Protein AF-A0A6I9P9K6-F1 (afdb_monomer_lite)

Secondary structure (DSSP, 8-state):
-HHHHHHHHHHHHHHHHHHT--HHHHHHHHH-SEEEEEE-TTSEEEEEEES--B-TTT--B--------EEEEEEHHHHHHHHHHHHHHHHHHHHHHHHHHHHHHHHHH----S-HHHHHHHHHHHHHHHHHHHHH--

Foldseek 3Di:
DVVLLVVLVVVLVVLCVVQVDDPVLVVLLLQFLDWDWDDDPVQKIKIKGHDFGADPVPLHGDPDDGPDIDIDIGHLVNVLSSLSSSCSNCLVNVLVVVLVVVVVVVVVPDPDDDDRPPVSVVVSVVVNVVSVVVSVPD

Sequence (138 aa):
MRKIDSLLSEQKKRLLRRVNMSVQHQELLHIFPKMMADPLESGAVKVHLGGEGYNRKTLNRVKRSINKQQDLKLSIETCRIYSLYHSLHHYKYHTFLHCKKEWMNLRVTTFGSFQLRKRSVVIMMHHIIRLIVLLNLS

Organism: NCBI:txid8208

InterPro domains:
  IPR052466 DNA Methylation Protection Complex [PTHR14709] (1-105)

Structure (mmCIF, N/CA/C/O backbone):
data_AF-A0A6I9P9K6-F1
#
_entry.id   AF-A0A6I9P9K6-F1
#
loop_
_atom_site.group_PDB
_atom_site.id
_atom_site.type_symbol
_atom_site.label_atom_id
_atom_site.label_alt_id
_atom_site.label_comp_id
_atom_site.label_asym_id
_atom_site.label_entity_id
_atom_site.label_seq_id
_atom_site.pdbx_PDB_ins_code
_atom_site.Cartn_x
_atom_site.Cartn_y
_atom_site.Cartn_z
_atom_site.occupancy
_atom_site.B_iso_or_equiv
_atom_site.auth_seq_id
_atom_site.auth_comp_id
_atom_site.auth_asym_id
_atom_site.auth_atom_id
_atom_site.pdbx_PDB_model_num
ATOM 1 N N . MET A 1 1 ? 6.026 -16.373 -9.780 1.00 57.97 1 MET A N 1
ATOM 2 C CA . MET A 1 1 ? 5.377 -15.112 -9.345 1.00 57.97 1 MET A CA 1
ATOM 3 C C . MET A 1 1 ? 3.932 -15.297 -8.891 1.00 57.97 1 MET A C 1
ATOM 5 O O . MET A 1 1 ? 3.650 -14.886 -7.777 1.00 57.97 1 MET A O 1
ATOM 9 N N . ARG A 1 2 ? 3.064 -15.990 -9.653 1.00 71.25 2 ARG A N 1
ATOM 10 C CA . ARG A 1 2 ? 1.629 -16.174 -9.327 1.00 71.25 2 ARG A CA 1
ATOM 11 C C . ARG A 1 2 ? 1.312 -16.623 -7.883 1.00 71.25 2 ARG A C 1
ATOM 13 O O . ARG A 1 2 ? 0.354 -16.126 -7.311 1.00 71.25 2 ARG A O 1
ATOM 20 N N . LYS A 1 3 ? 2.141 -17.486 -7.273 1.00 79.62 3 LYS A N 1
ATOM 21 C CA . LYS A 1 3 ? 1.969 -17.946 -5.874 1.00 79.62 3 LYS A CA 1
ATOM 22 C C . LYS A 1 3 ? 2.101 -16.831 -4.823 1.00 79.62 3 LYS A C 1
ATOM 24 O O . LYS A 1 3 ? 1.437 -16.876 -3.795 1.00 79.62 3 LYS A O 1
ATOM 29 N N . ILE A 1 4 ? 2.965 -15.843 -5.063 1.00 80.31 4 ILE A N 1
ATOM 30 C CA . ILE A 1 4 ? 3.144 -14.710 -4.141 1.00 80.31 4 ILE A CA 1
ATOM 31 C C . ILE A 1 4 ? 1.951 -13.767 -4.278 1.00 80.31 4 ILE A C 1
ATOM 33 O O . ILE A 1 4 ? 1.368 -13.374 -3.276 1.00 80.31 4 ILE A O 1
ATOM 37 N N . ASP A 1 5 ? 1.542 -13.464 -5.513 1.00 80.62 5 ASP A N 1
ATOM 38 C CA . ASP A 1 5 ? 0.370 -12.623 -5.775 1.00 80.62 5 ASP A CA 1
ATOM 39 C C . ASP A 1 5 ? -0.902 -13.192 -5.115 1.00 80.62 5 ASP A C 1
ATOM 41 O O . ASP A 1 5 ? -1.645 -12.450 -4.471 1.00 80.62 5 ASP A O 1
ATOM 45 N N . SER A 1 6 ? -1.127 -14.510 -5.215 1.00 86.69 6 SER A N 1
ATOM 46 C CA . SER A 1 6 ? -2.270 -15.170 -4.573 1.00 86.69 6 SER A CA 1
ATOM 47 C C . SER A 1 6 ? -2.190 -15.108 -3.048 1.00 86.69 6 SER A C 1
ATOM 49 O O . SER A 1 6 ? -3.175 -14.756 -2.405 1.00 86.69 6 SER A O 1
ATOM 51 N N . LEU A 1 7 ? -1.017 -15.376 -2.460 1.00 88.31 7 LEU A N 1
ATOM 52 C CA . LEU A 1 7 ? -0.825 -15.302 -1.010 1.00 88.31 7 LEU A CA 1
ATOM 53 C C . LEU A 1 7 ? -1.123 -13.895 -0.475 1.00 88.31 7 LEU A C 1
ATOM 55 O O . LEU A 1 7 ? -1.858 -13.748 0.499 1.00 88.31 7 LEU A O 1
ATOM 59 N N . LEU A 1 8 ? -0.588 -12.859 -1.123 1.00 86.19 8 LEU A N 1
ATOM 60 C CA . LEU A 1 8 ? -0.797 -11.470 -0.711 1.00 86.19 8 LEU A CA 1
ATOM 61 C C . LEU A 1 8 ? -2.265 -11.051 -0.855 1.00 86.19 8 LEU A C 1
ATOM 63 O O . LEU A 1 8 ? -2.791 -10.361 0.018 1.00 86.19 8 LEU A O 1
ATOM 67 N N . SER A 1 9 ? -2.941 -11.490 -1.923 1.00 88.06 9 SER A N 1
ATOM 68 C CA . SER A 1 9 ? -4.375 -11.244 -2.113 1.00 88.06 9 SER A CA 1
ATOM 69 C C . SER A 1 9 ? -5.206 -11.849 -0.979 1.00 88.06 9 SER A C 1
ATOM 71 O O . SER A 1 9 ? -6.042 -11.158 -0.394 1.00 88.06 9 SER A O 1
ATOM 73 N N . GLU A 1 10 ? -4.922 -13.095 -0.598 1.00 91.44 10 GLU A N 1
ATOM 74 C CA . GLU A 1 10 ? -5.621 -13.760 0.503 1.00 91.44 10 GLU A CA 1
ATOM 75 C C . GLU A 1 10 ? -5.369 -13.079 1.853 1.00 91.44 10 GLU A C 1
ATOM 77 O O . GLU A 1 10 ? -6.310 -12.855 2.617 1.00 91.44 10 GLU A O 1
ATOM 82 N N . GLN A 1 11 ? -4.133 -12.652 2.135 1.00 90.56 11 GLN A N 1
ATOM 83 C CA . GLN A 1 11 ? -3.853 -11.878 3.350 1.00 90.56 11 GLN A CA 1
ATOM 84 C C . GLN A 1 11 ? -4.617 -10.550 3.361 1.00 90.56 11 GLN A C 1
ATOM 86 O O . GLN A 1 11 ? -5.257 -10.227 4.360 1.00 90.56 11 GLN A O 1
ATOM 91 N N . LYS A 1 12 ? -4.650 -9.815 2.241 1.00 90.12 12 LYS A N 1
ATOM 92 C CA . LYS A 1 12 ? -5.444 -8.581 2.137 1.00 90.12 12 LYS A CA 1
ATOM 93 C C . LYS A 1 12 ? -6.926 -8.830 2.428 1.00 90.12 12 LYS A C 1
ATOM 95 O O . LYS A 1 12 ? -7.504 -8.093 3.221 1.00 90.12 12 LYS A O 1
ATOM 100 N N . LYS A 1 13 ? -7.534 -9.883 1.864 1.00 91.25 13 LYS A N 1
ATOM 101 C CA . LYS A 1 13 ? -8.937 -10.250 2.146 1.00 91.25 13 LYS A CA 1
ATOM 102 C C . LYS A 1 13 ? -9.170 -10.559 3.627 1.00 91.25 13 LYS A C 1
ATOM 104 O O . LYS A 1 13 ? -10.190 -10.167 4.188 1.00 91.25 13 LYS A O 1
ATOM 109 N N . ARG A 1 14 ? -8.234 -11.250 4.287 1.00 90.25 14 ARG A N 1
ATOM 110 C CA . ARG A 1 14 ? -8.309 -11.520 5.736 1.00 90.25 14 ARG A CA 1
ATOM 111 C C . ARG A 1 14 ? -8.261 -10.237 6.563 1.00 90.25 14 ARG A C 1
ATOM 113 O O . ARG A 1 14 ? -9.024 -10.130 7.515 1.00 90.25 14 ARG A O 1
ATOM 120 N N . LEU A 1 15 ? -7.418 -9.274 6.193 1.00 89.19 15 LEU A N 1
ATOM 121 C CA . LEU A 1 15 ? -7.321 -7.988 6.891 1.00 89.19 15 LEU A CA 1
ATOM 122 C C . LEU A 1 15 ? -8.591 -7.149 6.734 1.00 89.19 15 LEU A C 1
ATOM 124 O O . LEU A 1 15 ? -9.069 -6.601 7.722 1.00 89.19 15 LEU A O 1
ATOM 128 N N . LEU A 1 16 ? -9.181 -7.112 5.533 1.00 88.81 16 LEU A N 1
ATOM 129 C CA . LEU A 1 16 ? -10.441 -6.397 5.291 1.00 88.81 16 LEU A CA 1
ATOM 130 C C . LEU A 1 16 ? -11.569 -6.888 6.207 1.00 88.81 16 LEU A C 1
ATOM 132 O O . LEU A 1 16 ? -12.316 -6.074 6.741 1.00 88.81 16 LEU A O 1
ATOM 136 N N . ARG A 1 17 ? -11.637 -8.204 6.450 1.00 87.56 17 ARG A N 1
ATOM 137 C CA . ARG A 1 17 ? -12.618 -8.811 7.363 1.00 87.56 17 ARG A CA 1
ATOM 138 C C . ARG A 1 17 ? -12.401 -8.459 8.837 1.00 87.56 17 ARG A C 1
ATOM 140 O O . ARG A 1 17 ? -13.352 -8.536 9.599 1.00 87.56 17 ARG A O 1
ATOM 147 N N . ARG A 1 18 ? -11.181 -8.094 9.252 1.00 87.38 18 ARG A N 1
ATOM 148 C CA . ARG A 1 18 ? -10.870 -7.795 10.663 1.00 87.38 18 ARG A CA 1
ATOM 149 C C . ARG A 1 18 ? -11.309 -6.401 11.103 1.00 87.38 18 ARG A C 1
ATOM 151 O O . ARG A 1 18 ? -11.707 -6.246 12.244 1.00 87.38 18 ARG A O 1
ATOM 158 N N . VAL A 1 19 ? -11.215 -5.403 10.222 1.00 85.69 19 VAL A N 1
ATOM 159 C CA . VAL A 1 19 ? -11.449 -3.983 10.579 1.00 85.69 19 VAL A CA 1
ATOM 160 C C . VAL A 1 19 ? -12.584 -3.329 9.800 1.00 85.69 19 VAL A C 1
ATOM 162 O O . VAL A 1 19 ? -12.727 -2.113 9.851 1.00 85.69 19 VAL A O 1
ATOM 165 N N . ASN A 1 20 ? -13.349 -4.116 9.036 1.00 86.25 20 ASN A N 1
ATOM 166 C CA . ASN A 1 20 ? -14.425 -3.642 8.162 1.00 86.25 20 ASN A CA 1
ATOM 167 C C . ASN A 1 20 ? -14.038 -2.364 7.383 1.00 86.25 20 ASN A C 1
ATOM 169 O O . ASN A 1 20 ? -14.727 -1.346 7.419 1.00 86.25 20 ASN A O 1
ATOM 173 N N . MET A 1 21 ? -12.863 -2.392 6.741 1.00 90.56 21 MET A N 1
ATOM 174 C CA . MET A 1 21 ? -12.267 -1.216 6.094 1.00 90.56 21 MET A CA 1
ATOM 175 C C . MET A 1 21 ? -13.166 -0.708 4.962 1.00 90.56 21 MET A C 1
ATOM 177 O O . MET A 1 21 ? -13.377 -1.416 3.972 1.00 90.56 21 MET A O 1
ATOM 181 N N . SER A 1 22 ? -13.642 0.534 5.089 1.00 91.12 22 SER A N 1
ATOM 182 C CA . SER A 1 22 ? -14.522 1.163 4.101 1.00 91.12 22 SER A CA 1
ATOM 183 C C . SER A 1 22 ? -13.878 1.215 2.712 1.00 91.12 22 SER A C 1
ATOM 185 O O . SER A 1 22 ? -12.653 1.269 2.571 1.00 91.12 22 SER A O 1
ATOM 187 N N . VAL A 1 23 ? -14.710 1.220 1.668 1.00 91.56 23 VAL A N 1
ATOM 188 C CA . VAL A 1 23 ? -14.242 1.314 0.275 1.00 91.56 23 VAL A CA 1
ATOM 189 C C . VAL A 1 23 ? -13.424 2.590 0.061 1.00 91.56 23 VAL A C 1
ATOM 191 O O . VAL A 1 23 ? -12.340 2.523 -0.509 1.00 91.56 23 VAL A O 1
ATOM 194 N N . GLN A 1 24 ? -13.865 3.714 0.632 1.00 92.19 24 GLN A N 1
ATOM 195 C CA . GLN A 1 24 ? -13.153 4.993 0.563 1.00 92.19 24 GLN A CA 1
ATOM 196 C C . GLN A 1 24 ? -11.737 4.901 1.150 1.00 92.19 24 GLN A C 1
ATOM 198 O O . GLN A 1 24 ? -10.773 5.348 0.532 1.00 92.19 24 GLN A O 1
ATOM 203 N N . HIS A 1 25 ? -11.573 4.267 2.317 1.00 92.94 25 HIS A N 1
ATOM 204 C CA . HIS A 1 25 ? -10.245 4.069 2.901 1.00 92.94 25 HIS A CA 1
ATOM 205 C C . HIS A 1 25 ? -9.370 3.160 2.034 1.00 92.94 25 HIS A C 1
ATOM 207 O O . HIS A 1 25 ? -8.177 3.419 1.889 1.00 92.94 25 HIS A O 1
ATOM 213 N N . GLN A 1 26 ? -9.945 2.120 1.421 1.00 93.81 26 GLN A N 1
ATOM 214 C CA . GLN A 1 26 ? -9.202 1.263 0.497 1.00 93.81 26 GLN A CA 1
ATOM 215 C C . GLN A 1 26 ? -8.700 2.046 -0.718 1.00 93.81 26 GLN A C 1
ATOM 217 O O . GLN A 1 26 ? -7.540 1.894 -1.089 1.00 93.81 26 GLN A O 1
ATOM 222 N N . GLU A 1 27 ? -9.538 2.896 -1.310 1.00 92.94 27 GLU A N 1
ATOM 223 C CA . GLU A 1 27 ? -9.162 3.731 -2.452 1.00 92.94 27 GLU A CA 1
ATOM 224 C C . GLU A 1 27 ? -8.037 4.701 -2.093 1.00 92.94 27 GLU A C 1
ATOM 226 O O . GLU A 1 27 ? -7.030 4.757 -2.801 1.00 92.94 27 GLU A O 1
ATOM 231 N N . LEU A 1 28 ? -8.142 5.391 -0.953 1.00 92.75 28 LEU A N 1
ATOM 232 C CA . LEU A 1 28 ? -7.085 6.273 -0.454 1.00 92.75 28 LEU A CA 1
ATOM 233 C C . LEU A 1 28 ? -5.759 5.522 -0.279 1.00 92.75 28 LEU A C 1
ATOM 235 O O . LEU A 1 28 ? -4.725 5.953 -0.794 1.00 92.75 28 LEU A O 1
ATOM 239 N N . LEU A 1 29 ? -5.800 4.356 0.371 1.00 92.88 29 LEU A N 1
ATOM 240 C CA . LEU A 1 29 ? -4.630 3.501 0.574 1.00 92.88 29 LEU A CA 1
ATOM 241 C C . LEU A 1 29 ? -4.079 2.902 -0.724 1.00 92.88 29 LEU A C 1
ATOM 243 O O . LEU A 1 29 ? -2.977 2.368 -0.687 1.00 92.88 29 LEU A O 1
ATOM 247 N N . HIS A 1 30 ? -4.823 2.913 -1.836 1.00 93.19 30 HIS A N 1
ATOM 248 C CA . HIS A 1 30 ? -4.342 2.458 -3.150 1.00 93.19 30 HIS A CA 1
ATOM 249 C C . HIS A 1 30 ? -3.778 3.599 -3.995 1.00 93.19 30 HIS A C 1
ATOM 251 O O . HIS A 1 30 ? -2.902 3.368 -4.831 1.00 93.19 30 HIS A O 1
ATOM 257 N N . ILE A 1 31 ? -4.289 4.816 -3.809 1.00 91.31 31 ILE A N 1
ATOM 258 C CA . ILE A 1 31 ? -3.860 6.013 -4.537 1.00 91.31 31 ILE A CA 1
ATOM 259 C C . ILE A 1 31 ? -2.497 6.487 -4.032 1.00 91.31 31 ILE A C 1
ATOM 261 O O . ILE A 1 31 ? -1.616 6.795 -4.838 1.00 91.31 31 ILE A O 1
ATOM 265 N N . PHE A 1 32 ? -2.327 6.538 -2.712 1.00 92.00 32 PHE A N 1
ATOM 266 C CA . PHE A 1 32 ? -1.163 7.132 -2.068 1.00 92.00 32 PHE A CA 1
ATOM 267 C C . PHE A 1 32 ? -0.156 6.059 -1.664 1.00 92.00 32 PHE A C 1
ATOM 269 O O . PHE A 1 32 ? -0.465 5.284 -0.769 1.00 92.00 32 PHE A O 1
ATOM 276 N N . PRO A 1 33 ? 1.048 6.003 -2.268 1.00 91.81 33 PRO A N 1
ATOM 277 C CA . PRO A 1 33 ? 2.062 4.997 -1.952 1.00 91.81 33 PRO A CA 1
ATOM 278 C C . PRO A 1 33 ? 2.939 5.344 -0.744 1.00 91.81 33 PRO A C 1
ATOM 280 O O . PRO A 1 33 ? 3.924 4.652 -0.497 1.00 91.81 33 PRO A O 1
ATOM 283 N N . LYS A 1 34 ? 2.680 6.449 -0.043 1.00 90.81 34 LYS A N 1
ATOM 284 C CA . LYS A 1 34 ? 3.345 6.773 1.219 1.00 90.81 34 LYS A CA 1
ATOM 285 C C . LYS A 1 34 ? 2.301 6.886 2.313 1.00 90.81 34 LYS A C 1
ATOM 287 O O . LYS A 1 34 ? 1.295 7.565 2.136 1.00 90.81 34 LYS A O 1
ATOM 292 N N . MET A 1 35 ? 2.604 6.277 3.447 1.00 89.88 35 MET A N 1
ATOM 293 C CA . MET A 1 35 ? 1.816 6.348 4.665 1.00 89.88 35 MET A CA 1
ATOM 294 C C . MET A 1 35 ? 2.761 6.680 5.815 1.00 89.88 35 MET A C 1
ATOM 296 O O . MET A 1 35 ? 3.819 6.064 5.949 1.00 89.88 35 MET A O 1
ATOM 300 N N . MET A 1 36 ? 2.387 7.666 6.618 1.00 88.50 36 MET A N 1
ATOM 301 C CA . MET A 1 36 ? 3.040 8.019 7.874 1.00 88.50 36 MET A CA 1
ATOM 302 C C . MET A 1 36 ? 1.997 8.007 8.981 1.00 88.50 36 MET A C 1
ATOM 304 O O . MET A 1 36 ? 0.811 8.179 8.714 1.00 88.50 36 MET A O 1
ATOM 308 N N . ALA A 1 37 ? 2.429 7.755 10.205 1.00 88.06 37 ALA A N 1
ATOM 309 C CA . ALA A 1 37 ? 1.556 7.605 11.352 1.00 88.06 37 ALA A CA 1
ATOM 310 C C . ALA A 1 37 ? 2.180 8.360 12.520 1.00 88.06 37 ALA A C 1
ATOM 312 O O . ALA A 1 37 ? 3.260 7.989 12.973 1.00 88.06 37 ALA A O 1
ATOM 313 N N . ASP A 1 38 ? 1.497 9.402 12.977 1.00 86.25 38 ASP A N 1
ATOM 314 C CA . ASP A 1 38 ? 1.918 10.219 14.105 1.00 86.25 38 ASP A CA 1
ATOM 315 C C . ASP A 1 38 ? 1.021 9.900 15.308 1.00 86.25 38 ASP A C 1
ATOM 317 O O . ASP A 1 38 ? -0.214 9.954 15.189 1.00 86.25 38 ASP A O 1
ATOM 321 N N . PRO A 1 39 ? 1.601 9.501 16.452 1.00 83.69 39 PRO A N 1
ATOM 322 C CA . PRO A 1 39 ? 0.825 9.208 17.645 1.00 83.69 39 PRO A CA 1
ATOM 323 C C . PRO A 1 39 ? 0.124 10.477 18.143 1.00 83.69 39 PRO A C 1
ATOM 325 O O . PRO A 1 39 ? 0.660 11.579 18.061 1.00 83.69 39 PRO A O 1
ATOM 328 N N . LEU A 1 40 ? -1.094 10.315 18.654 1.00 84.88 40 LEU A N 1
ATOM 329 C CA . LEU A 1 40 ? -1.810 11.348 19.394 1.00 84.88 40 LEU A CA 1
ATOM 330 C C . LEU A 1 40 ? -1.902 10.912 20.858 1.00 84.88 40 LEU A C 1
ATOM 332 O O . LEU A 1 40 ? -2.172 9.744 21.139 1.00 84.88 40 LEU A O 1
ATOM 336 N N . GLU A 1 41 ? -1.816 11.874 21.776 1.00 74.19 41 GLU A N 1
ATOM 337 C CA . GLU A 1 41 ? -1.894 11.660 23.233 1.00 74.19 41 GLU A CA 1
ATOM 338 C C . GLU A 1 41 ? -3.162 10.898 23.692 1.00 74.19 41 GLU A C 1
ATOM 340 O O . GLU A 1 41 ? -3.192 10.287 24.752 1.00 74.19 41 GLU A O 1
ATOM 345 N N . SER A 1 42 ? -4.220 10.875 22.873 1.00 74.62 42 SER A N 1
ATOM 346 C CA . SER A 1 42 ? -5.527 10.266 23.175 1.00 74.62 42 SER A CA 1
ATOM 347 C C . SER A 1 42 ? -5.644 8.766 22.819 1.00 74.62 42 SER A C 1
ATOM 349 O O . SER A 1 42 ? -6.760 8.266 22.666 1.00 74.62 42 SER A O 1
ATOM 351 N N . GLY A 1 43 ? -4.540 8.044 22.593 1.00 78.19 43 GLY A N 1
ATOM 352 C CA . GLY A 1 43 ? -4.578 6.636 22.145 1.00 78.19 43 GLY A CA 1
ATOM 353 C C . GLY A 1 43 ? -5.057 6.451 20.694 1.00 78.19 43 GLY A C 1
ATOM 354 O O . GLY A 1 43 ? -5.365 5.341 20.249 1.00 78.19 43 GLY A O 1
ATOM 355 N N . ALA A 1 44 ? -5.118 7.552 19.946 1.00 86.44 44 ALA A N 1
ATOM 356 C CA . ALA A 1 44 ? -5.402 7.584 18.519 1.00 86.44 44 ALA A CA 1
ATOM 357 C C . ALA A 1 44 ? -4.109 7.845 17.736 1.00 86.44 44 ALA A C 1
ATOM 359 O O . ALA A 1 44 ? -3.118 8.326 18.274 1.00 86.44 44 ALA A O 1
ATOM 360 N N . VAL A 1 45 ? -4.127 7.553 16.443 1.00 89.88 45 VAL A N 1
ATOM 361 C CA . VAL A 1 45 ? -3.014 7.787 15.526 1.00 89.88 45 VAL A CA 1
ATOM 362 C C . VAL A 1 45 ? -3.520 8.621 14.362 1.00 89.88 45 VAL A C 1
ATOM 364 O O . VAL A 1 45 ? -4.550 8.300 13.756 1.00 89.88 45 VAL A O 1
ATOM 367 N N . LYS A 1 46 ? -2.800 9.699 14.054 1.00 91.81 46 LYS A N 1
ATOM 368 C CA . LYS A 1 46 ? -3.030 10.492 12.854 1.00 91.81 46 LYS A CA 1
ATOM 369 C C . LYS A 1 46 ? -2.216 9.888 11.719 1.00 91.81 46 LYS A C 1
ATOM 371 O O . LYS A 1 46 ? -0.991 9.915 11.733 1.00 91.81 46 LYS A O 1
ATOM 376 N N . VAL A 1 47 ? -2.901 9.313 10.745 1.00 91.88 47 VAL A N 1
ATOM 377 C CA . VAL A 1 47 ? -2.287 8.710 9.568 1.00 91.88 47 VAL A CA 1
ATOM 378 C C . VAL A 1 47 ? -2.295 9.708 8.424 1.00 91.88 47 VAL A C 1
ATOM 380 O O . VAL A 1 47 ? -3.357 10.144 7.997 1.00 91.88 47 VAL A O 1
ATOM 383 N N . HIS A 1 48 ? -1.117 10.013 7.896 1.00 92.19 48 HIS A N 1
ATOM 384 C CA . HIS A 1 48 ? -0.904 10.889 6.753 1.00 92.19 48 HIS A CA 1
ATOM 385 C C . HIS A 1 48 ? -0.619 10.043 5.502 1.00 92.19 48 HIS A C 1
ATOM 387 O O . HIS A 1 48 ? 0.366 9.302 5.446 1.00 92.19 48 HIS A O 1
ATOM 393 N N . LEU A 1 49 ? -1.475 10.146 4.487 1.00 92.06 49 LEU A N 1
ATOM 394 C CA . LEU A 1 49 ? -1.355 9.460 3.200 1.00 92.06 49 LEU A CA 1
ATOM 395 C C . LEU A 1 49 ? -0.902 10.436 2.115 1.00 92.06 49 LEU A C 1
ATOM 397 O O . LEU A 1 49 ? -1.521 11.477 1.893 1.00 92.06 49 LEU A O 1
ATOM 401 N N . GLY A 1 50 ? 0.171 10.088 1.408 1.00 90.81 50 GLY A N 1
ATOM 402 C CA . GLY A 1 50 ? 0.757 10.950 0.390 1.00 90.81 50 GLY A CA 1
ATOM 403 C C . GLY A 1 50 ? 1.633 10.230 -0.632 1.00 90.81 50 GLY A C 1
ATOM 404 O O . GLY A 1 50 ? 1.599 9.012 -0.806 1.00 90.81 50 GLY A O 1
ATOM 405 N N . GLY A 1 51 ? 2.461 11.016 -1.318 1.00 88.25 51 GLY A N 1
ATOM 406 C CA . GLY A 1 51 ? 3.330 10.543 -2.392 1.00 88.25 51 GLY A CA 1
ATOM 407 C C . GLY A 1 51 ? 2.664 10.555 -3.768 1.00 88.25 51 GLY A C 1
ATOM 408 O O . GLY A 1 51 ? 1.446 10.512 -3.906 1.00 88.25 51 GLY A O 1
ATOM 409 N N . GLU A 1 52 ? 3.499 10.626 -4.803 1.00 89.19 52 GLU A N 1
ATOM 410 C CA . GLU A 1 52 ? 3.035 10.613 -6.189 1.00 89.19 52 GLU A CA 1
ATOM 411 C C . GLU A 1 52 ? 2.514 9.226 -6.557 1.00 89.19 52 GLU A C 1
ATOM 413 O O . GLU A 1 52 ? 3.225 8.226 -6.399 1.00 89.19 52 GLU A O 1
ATOM 418 N N . GLY A 1 53 ? 1.293 9.178 -7.092 1.00 88.19 53 GLY A N 1
ATOM 419 C CA . GLY A 1 53 ? 0.728 7.958 -7.649 1.00 88.19 53 GLY A CA 1
ATOM 420 C C . GLY A 1 53 ? 1.629 7.361 -8.734 1.00 88.19 53 GLY A C 1
ATOM 421 O O . GLY A 1 53 ? 2.446 8.038 -9.362 1.00 88.19 53 GLY A O 1
ATOM 422 N N . TYR A 1 54 ? 1.480 6.064 -8.974 1.00 91.25 54 TYR A N 1
ATOM 423 C CA . TYR A 1 54 ? 2.302 5.336 -9.935 1.00 91.25 54 TYR A CA 1
ATOM 424 C C . TYR A 1 54 ? 1.450 4.417 -10.809 1.00 91.25 54 TYR A C 1
ATOM 426 O O . TYR A 1 54 ? 0.351 3.990 -10.449 1.00 91.25 54 TYR A O 1
ATOM 434 N N . ASN A 1 55 ? 1.964 4.090 -11.990 1.00 90.62 55 ASN A N 1
ATOM 435 C CA . ASN A 1 55 ? 1.321 3.140 -12.881 1.00 90.62 55 ASN A CA 1
ATOM 436 C C . ASN A 1 55 ? 1.533 1.717 -12.343 1.00 90.62 55 ASN A C 1
ATOM 438 O O . ASN A 1 55 ? 2.661 1.243 -12.260 1.00 90.62 55 ASN A O 1
ATOM 442 N N . ARG A 1 56 ? 0.456 0.996 -12.013 1.00 88.94 56 ARG A N 1
ATOM 443 C CA . ARG A 1 56 ? 0.551 -0.360 -11.436 1.00 88.94 56 ARG A CA 1
ATOM 444 C C . ARG A 1 56 ? 1.184 -1.405 -12.367 1.00 88.94 56 ARG A C 1
ATOM 446 O O . ARG A 1 56 ? 1.650 -2.426 -11.872 1.00 88.94 56 ARG A O 1
ATOM 453 N N . LYS A 1 57 ? 1.198 -1.170 -13.686 1.00 88.06 57 LYS A N 1
ATOM 454 C CA . LYS A 1 57 ? 1.819 -2.059 -14.682 1.00 88.06 57 LYS A CA 1
ATOM 455 C C . LYS A 1 57 ? 3.305 -1.749 -14.861 1.00 88.06 57 LYS A C 1
ATOM 457 O O . LYS A 1 57 ? 4.119 -2.660 -14.801 1.00 88.06 57 LYS A O 1
ATOM 462 N N . THR A 1 58 ? 3.652 -0.479 -15.072 1.00 89.38 58 THR A N 1
ATOM 463 C CA . THR A 1 58 ? 5.034 -0.066 -15.394 1.00 89.38 58 THR A CA 1
ATOM 464 C C . THR A 1 58 ? 5.853 0.360 -14.177 1.00 89.38 58 THR A C 1
ATOM 466 O O . THR A 1 58 ? 7.064 0.505 -14.282 1.00 89.38 58 THR A O 1
ATOM 469 N N . LEU A 1 59 ? 5.206 0.568 -13.026 1.00 89.00 59 LEU A N 1
ATOM 470 C CA . LEU A 1 59 ? 5.780 1.061 -11.764 1.00 89.00 59 LEU A CA 1
ATOM 471 C C . LEU A 1 59 ? 6.406 2.464 -11.853 1.00 89.00 59 LEU A C 1
ATOM 473 O O . LEU A 1 59 ? 7.027 2.936 -10.902 1.00 89.00 59 LEU A O 1
ATOM 477 N N . ASN A 1 60 ? 6.191 3.166 -12.966 1.00 87.81 60 ASN A N 1
ATOM 478 C CA . ASN A 1 60 ? 6.635 4.539 -13.149 1.00 87.81 60 ASN A CA 1
ATOM 479 C C . ASN A 1 60 ? 5.727 5.514 -12.401 1.00 87.81 60 ASN A C 1
ATOM 481 O O . ASN A 1 60 ? 4.505 5.342 -12.361 1.00 87.81 60 ASN A O 1
ATOM 485 N N . ARG A 1 61 ? 6.336 6.563 -11.844 1.00 88.00 61 ARG A N 1
ATOM 486 C CA . ARG A 1 61 ? 5.616 7.682 -11.231 1.00 88.00 61 ARG A CA 1
ATOM 487 C C . ARG A 1 61 ? 4.748 8.369 -12.274 1.00 88.00 61 ARG A C 1
ATOM 489 O O . ARG A 1 61 ? 5.185 8.585 -13.403 1.00 88.00 61 ARG A O 1
ATOM 496 N N . VAL A 1 62 ? 3.536 8.724 -11.881 1.00 85.44 62 VAL A N 1
ATOM 497 C CA . VAL A 1 62 ? 2.625 9.516 -12.696 1.00 85.44 62 VAL A CA 1
ATOM 498 C C . VAL A 1 62 ? 2.566 10.899 -12.065 1.00 85.44 62 VAL A C 1
ATOM 500 O O . VAL A 1 62 ? 2.061 11.053 -10.956 1.00 85.44 62 VAL A O 1
ATOM 503 N N . LYS A 1 63 ? 3.081 11.907 -12.775 1.00 67.94 63 LYS A N 1
ATOM 504 C CA . LYS A 1 63 ? 2.920 13.315 -12.399 1.00 67.94 63 LYS A CA 1
ATOM 505 C C . LYS A 1 63 ? 1.467 13.721 -12.657 1.00 67.94 63 LYS A C 1
ATOM 507 O O . LYS A 1 63 ? 1.151 14.253 -13.713 1.00 67.94 63 LYS A O 1
ATOM 512 N N . ARG A 1 64 ? 0.560 13.387 -11.741 1.00 64.00 64 ARG A N 1
ATOM 513 C CA . ARG A 1 64 ? -0.765 14.022 -11.685 1.00 64.00 64 ARG A CA 1
ATOM 514 C C . ARG A 1 64 ? -0.692 15.199 -10.723 1.00 64.00 64 ARG A C 1
ATOM 516 O O . ARG A 1 64 ? 0.077 15.149 -9.764 1.00 64.00 64 ARG A O 1
ATOM 523 N N . SER A 1 65 ? -1.475 16.238 -11.006 1.00 53.28 65 SER A N 1
ATOM 524 C CA . SER A 1 65 ? -1.677 17.384 -10.121 1.00 53.28 65 SER A CA 1
ATOM 525 C C . SER A 1 65 ? -1.931 16.906 -8.693 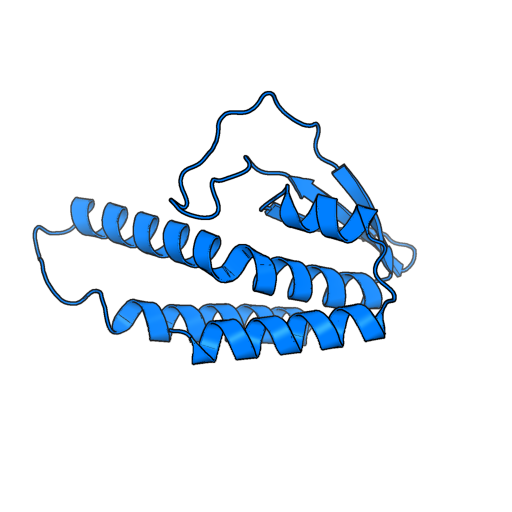1.00 53.28 65 SER A C 1
ATOM 527 O O . SER A 1 65 ? -2.654 15.935 -8.476 1.00 53.28 65 SER A O 1
ATOM 529 N N . ILE A 1 66 ? -1.272 17.570 -7.749 1.00 55.03 66 ILE A N 1
ATOM 530 C CA . ILE A 1 66 ? -1.147 17.202 -6.340 1.00 55.03 66 ILE A CA 1
ATOM 531 C C . ILE A 1 66 ? -2.544 16.988 -5.740 1.00 55.03 66 ILE A C 1
ATOM 533 O O . ILE A 1 66 ? -3.212 17.948 -5.363 1.00 55.03 66 ILE A O 1
ATOM 537 N N . ASN A 1 67 ? -2.992 15.734 -5.621 1.00 59.38 67 ASN A N 1
ATOM 538 C CA . ASN A 1 67 ? -4.047 15.434 -4.663 1.00 59.38 67 ASN A CA 1
ATOM 539 C C . ASN A 1 67 ? -3.445 15.736 -3.293 1.00 59.38 67 ASN A C 1
ATOM 541 O O . ASN A 1 67 ? -2.446 15.124 -2.904 1.00 59.38 67 ASN A O 1
ATOM 545 N N . LYS A 1 68 ? -4.008 16.742 -2.620 1.00 71.06 68 LYS A N 1
ATOM 546 C CA . LYS A 1 68 ? -3.614 17.168 -1.277 1.00 71.06 68 LYS A CA 1
ATOM 547 C C . LYS A 1 68 ? -3.485 15.924 -0.393 1.00 71.06 68 LYS A C 1
ATOM 549 O O . LYS A 1 68 ? -4.334 15.031 -0.482 1.00 71.06 68 LYS A O 1
ATOM 554 N N . GLN A 1 69 ? -2.416 15.868 0.402 1.00 80.88 69 GLN A N 1
ATOM 555 C CA . GLN A 1 69 ? -2.205 14.823 1.405 1.00 80.88 69 GLN A CA 1
ATOM 556 C C . GLN A 1 69 ? -3.510 14.558 2.169 1.00 80.88 69 GLN A C 1
ATOM 558 O O . GLN A 1 69 ? -4.250 15.501 2.457 1.00 80.88 69 GLN A O 1
ATOM 563 N N . GLN A 1 70 ? -3.807 13.286 2.425 1.00 90.31 70 GLN A N 1
ATOM 564 C CA . GLN A 1 70 ? -5.041 12.878 3.091 1.00 90.31 70 GLN A CA 1
ATOM 565 C C . GLN A 1 70 ? -4.737 12.378 4.491 1.00 90.31 70 GLN A C 1
ATOM 567 O O . GLN A 1 70 ? -3.868 11.527 4.670 1.00 90.31 70 GLN A O 1
ATOM 572 N N . ASP A 1 71 ? -5.491 12.880 5.459 1.00 92.06 71 ASP A N 1
ATOM 573 C CA . ASP A 1 71 ? -5.279 12.574 6.863 1.00 92.06 71 ASP A CA 1
ATOM 574 C C . ASP A 1 71 ? -6.447 11.735 7.384 1.00 92.06 71 ASP A C 1
ATOM 576 O O . ASP A 1 71 ? -7.613 12.058 7.162 1.00 92.06 71 ASP A O 1
ATOM 580 N N . LEU A 1 72 ? -6.132 10.658 8.095 1.00 91.12 72 LEU A N 1
ATOM 581 C CA . LEU A 1 72 ? -7.097 9.764 8.724 1.00 91.12 72 LEU A CA 1
ATOM 582 C C . LEU A 1 72 ? -6.806 9.696 10.220 1.00 91.12 72 LEU A C 1
ATOM 584 O O . LEU A 1 72 ? -5.651 9.606 10.630 1.00 91.12 72 LEU A O 1
ATOM 588 N N . LYS A 1 73 ? -7.847 9.692 11.051 1.00 92.88 73 LYS A N 1
ATOM 589 C CA . LYS A 1 73 ? -7.712 9.426 12.487 1.00 92.88 73 LYS A CA 1
ATOM 590 C C . LYS A 1 73 ? -8.144 7.990 12.753 1.00 92.88 73 LYS A C 1
ATOM 592 O O . LYS A 1 73 ? -9.294 7.644 12.506 1.00 92.88 73 LYS A O 1
ATOM 597 N N . LEU A 1 74 ? -7.225 7.158 13.233 1.00 90.94 74 LEU A N 1
ATOM 598 C CA . LEU A 1 74 ? -7.458 5.734 13.494 1.00 90.94 74 LEU A CA 1
ATOM 599 C C . LEU A 1 74 ? -7.090 5.388 14.939 1.00 90.94 74 LEU A C 1
ATOM 601 O O . LEU A 1 74 ? -6.303 6.091 15.565 1.00 90.94 74 LEU A O 1
ATOM 605 N N . SER A 1 75 ? -7.619 4.285 15.470 1.00 91.00 75 SER A N 1
ATOM 606 C CA . SER A 1 75 ? -7.049 3.684 16.683 1.00 91.00 75 SER A CA 1
ATOM 607 C C . SER A 1 75 ? -5.695 3.038 16.371 1.00 91.00 75 SER A C 1
ATOM 609 O O . SER A 1 75 ? -5.429 2.677 15.220 1.00 91.00 75 SER A O 1
ATOM 611 N N . ILE A 1 76 ? -4.850 2.847 17.388 1.00 87.88 76 ILE A N 1
ATOM 612 C CA . ILE A 1 76 ? -3.540 2.183 17.242 1.00 87.88 76 ILE A CA 1
ATOM 613 C C . ILE A 1 76 ? -3.692 0.793 16.603 1.00 87.88 76 ILE A C 1
ATOM 615 O O . ILE A 1 76 ? -2.990 0.460 15.646 1.00 87.88 76 ILE A O 1
ATOM 619 N N . GLU A 1 77 ? -4.659 0.002 17.071 1.00 88.19 77 GLU A N 1
ATOM 620 C CA . GLU A 1 77 ? -4.926 -1.338 16.539 1.00 88.19 77 GLU A CA 1
ATOM 621 C C . GLU A 1 77 ? -5.343 -1.302 15.061 1.00 88.19 77 GLU A C 1
ATOM 623 O O . GLU A 1 77 ? -4.799 -2.033 14.227 1.00 88.19 77 GLU A O 1
ATOM 628 N N . THR A 1 78 ? -6.252 -0.390 14.706 1.00 90.56 78 THR A N 1
ATOM 629 C CA . THR A 1 78 ? -6.701 -0.222 13.319 1.00 90.56 78 THR A CA 1
ATOM 630 C C . THR A 1 78 ? -5.551 0.248 12.429 1.00 90.56 78 THR A C 1
ATOM 632 O O . THR A 1 78 ? -5.381 -0.258 11.318 1.00 90.56 78 THR A O 1
ATOM 635 N N . CYS A 1 79 ? -4.708 1.158 12.927 1.00 91.12 79 CYS A N 1
ATOM 636 C CA . CYS A 1 79 ? -3.537 1.661 12.218 1.00 91.12 79 CYS A CA 1
ATOM 637 C C . CYS A 1 79 ? -2.574 0.528 11.836 1.00 91.12 79 CYS A C 1
ATOM 639 O O . CYS A 1 79 ? -2.130 0.475 10.690 1.00 91.12 79 CYS A O 1
ATOM 641 N N . ARG A 1 80 ? -2.313 -0.436 12.732 1.00 89.25 80 ARG A N 1
ATOM 642 C CA . ARG A 1 80 ? -1.468 -1.609 12.422 1.00 89.25 80 ARG A CA 1
ATOM 643 C C . ARG A 1 80 ? -1.999 -2.392 11.216 1.00 89.25 80 ARG A C 1
ATOM 645 O O . ARG A 1 80 ? -1.237 -2.768 10.323 1.00 89.25 80 ARG A O 1
ATOM 652 N N . ILE A 1 81 ? -3.315 -2.596 11.152 1.00 91.25 81 ILE A N 1
ATOM 653 C CA . ILE A 1 81 ? -3.964 -3.332 10.059 1.00 91.25 81 ILE A CA 1
ATOM 654 C C . ILE A 1 81 ? -3.942 -2.526 8.752 1.00 91.25 81 ILE A C 1
ATOM 656 O O . ILE A 1 81 ? -3.689 -3.100 7.689 1.00 91.25 81 ILE A O 1
ATOM 660 N N . TYR A 1 82 ? -4.1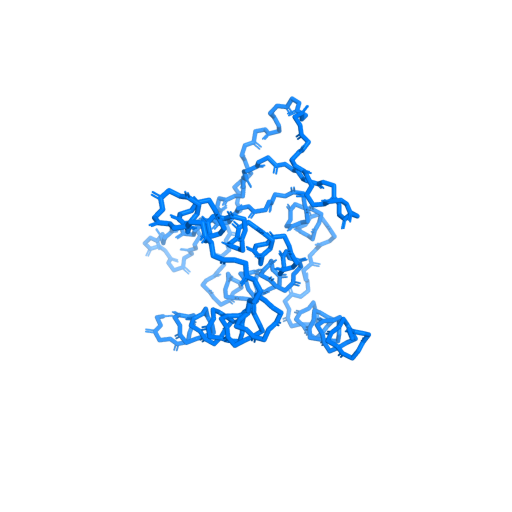27 -1.206 8.821 1.00 93.06 82 TYR A N 1
ATOM 661 C CA . TYR A 1 82 ? -4.040 -0.308 7.663 1.00 93.06 82 TYR A CA 1
ATOM 662 C C . TYR A 1 82 ? -2.618 -0.273 7.094 1.00 93.06 82 TYR A C 1
ATOM 664 O O . TYR A 1 82 ? -2.444 -0.457 5.888 1.00 93.06 82 TYR A O 1
ATOM 672 N N . SER A 1 83 ? -1.602 -0.147 7.952 1.00 90.25 83 SER A N 1
ATOM 673 C CA . SER A 1 83 ? -0.186 -0.165 7.564 1.00 90.25 83 SER A CA 1
ATOM 674 C C . SER A 1 83 ? 0.201 -1.468 6.868 1.00 90.25 83 SER A C 1
ATOM 676 O O . SER A 1 83 ? 0.896 -1.456 5.845 1.00 90.25 83 SER A O 1
ATOM 678 N N . LEU A 1 84 ? -0.290 -2.606 7.369 1.00 91.38 84 LEU A N 1
ATOM 679 C CA . LEU A 1 84 ? -0.050 -3.897 6.732 1.00 91.38 84 LEU A CA 1
ATOM 680 C C . LEU A 1 84 ? -0.775 -4.000 5.385 1.00 91.38 84 LEU A C 1
ATOM 682 O O . LEU A 1 84 ? -0.161 -4.375 4.388 1.00 91.38 84 LEU A O 1
ATOM 686 N N . TYR A 1 85 ? -2.056 -3.630 5.323 1.00 93.50 85 TYR A N 1
ATOM 687 C CA . TYR A 1 85 ? -2.823 -3.638 4.075 1.00 93.50 85 TYR A CA 1
ATOM 688 C C . TYR A 1 85 ? -2.167 -2.768 2.989 1.00 93.50 85 TYR A C 1
ATOM 690 O O . TYR A 1 85 ? -2.032 -3.209 1.842 1.00 93.50 85 TYR A O 1
ATOM 698 N N . HIS A 1 86 ? -1.716 -1.569 3.362 1.00 93.50 86 HIS A N 1
ATOM 699 C CA . HIS A 1 86 ? -0.987 -0.630 2.512 1.00 93.50 86 HIS A CA 1
ATOM 700 C C . HIS A 1 86 ? 0.313 -1.246 1.976 1.00 93.50 86 HIS A C 1
ATOM 702 O O . HIS A 1 86 ? 0.525 -1.312 0.761 1.00 93.50 86 HIS A O 1
ATOM 708 N N . SER A 1 87 ? 1.132 -1.813 2.865 1.00 89.88 87 SER A N 1
ATOM 709 C CA . SER A 1 87 ? 2.395 -2.468 2.505 1.00 89.88 87 SER A CA 1
ATOM 710 C C . SER A 1 87 ? 2.188 -3.636 1.537 1.00 89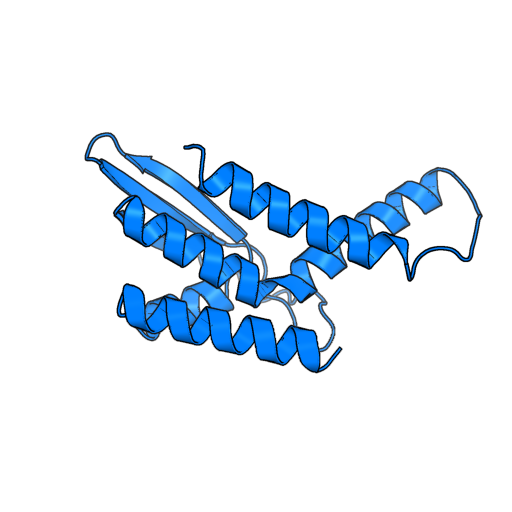.88 87 SER A C 1
ATOM 712 O O . SER A 1 87 ? 2.900 -3.760 0.538 1.00 89.88 87 SER A O 1
ATOM 714 N N . LEU A 1 88 ? 1.172 -4.472 1.783 1.00 90.94 88 LEU A N 1
ATOM 715 C CA . LEU A 1 88 ? 0.814 -5.584 0.897 1.00 90.94 88 LEU A CA 1
ATOM 716 C C . LEU A 1 88 ? 0.324 -5.094 -0.467 1.00 90.94 88 LEU A C 1
ATOM 718 O O . LEU A 1 88 ? 0.564 -5.752 -1.477 1.00 90.94 88 LEU A O 1
ATOM 722 N N . HIS A 1 89 ? -0.372 -3.959 -0.527 1.00 92.88 89 HIS A N 1
ATOM 723 C CA . HIS A 1 89 ? -0.847 -3.413 -1.791 1.00 92.88 89 HIS A CA 1
ATOM 724 C C . HIS A 1 89 ? 0.294 -2.861 -2.655 1.00 92.88 89 HIS A C 1
ATOM 726 O O . HIS A 1 89 ? 0.352 -3.147 -3.854 1.00 92.88 89 HIS A O 1
ATOM 732 N N . HIS A 1 90 ? 1.220 -2.122 -2.047 1.00 92.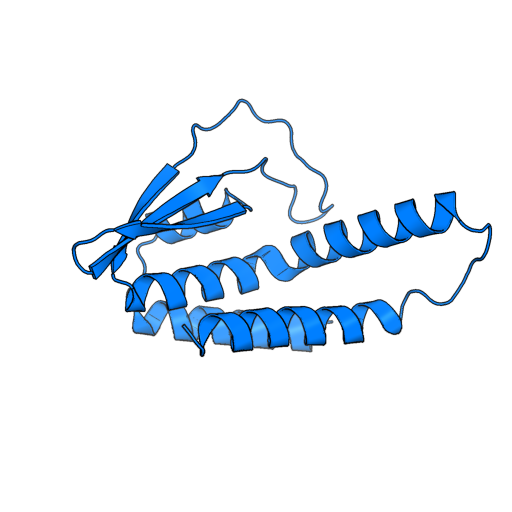38 90 HIS A N 1
ATOM 733 C CA . HIS A 1 90 ? 2.305 -1.442 -2.754 1.00 92.38 90 HIS A CA 1
ATOM 734 C C . HIS A 1 90 ? 3.607 -2.236 -2.834 1.00 92.38 90 HIS A C 1
ATOM 736 O O . HIS A 1 90 ? 4.603 -1.710 -3.333 1.00 92.38 90 HIS A O 1
ATOM 742 N N . TYR A 1 91 ? 3.620 -3.501 -2.404 1.00 89.12 91 TYR A N 1
ATOM 743 C CA . TYR A 1 91 ? 4.847 -4.291 -2.296 1.00 89.12 91 TYR A CA 1
ATOM 744 C C . TYR A 1 91 ? 5.695 -4.251 -3.580 1.00 89.12 91 TYR A C 1
ATOM 746 O O . TYR A 1 91 ? 6.874 -3.923 -3.516 1.00 89.12 91 TYR A O 1
ATOM 754 N N . LYS A 1 92 ? 5.091 -4.447 -4.767 1.00 89.81 92 LYS A N 1
ATOM 755 C CA . LYS A 1 92 ? 5.812 -4.396 -6.057 1.00 89.81 92 LYS A CA 1
ATOM 756 C C . LYS A 1 92 ? 6.471 -3.044 -6.297 1.00 89.81 92 LYS A C 1
ATOM 758 O O . LYS A 1 92 ? 7.590 -2.990 -6.796 1.00 89.81 92 LYS A O 1
ATOM 763 N N . TYR A 1 93 ? 5.772 -1.962 -5.965 1.00 91.06 93 TYR A N 1
ATOM 764 C CA . TYR A 1 93 ? 6.262 -0.607 -6.177 1.00 91.06 93 TYR A CA 1
ATOM 765 C C . TYR A 1 93 ? 7.410 -0.272 -5.229 1.00 91.06 93 TYR A C 1
ATOM 767 O O . TYR A 1 93 ? 8.453 0.197 -5.682 1.00 91.06 93 TYR A O 1
ATOM 775 N N . HIS A 1 94 ? 7.273 -0.583 -3.938 1.00 88.69 94 HIS A N 1
ATOM 776 C CA . HIS A 1 94 ? 8.352 -0.374 -2.973 1.00 88.69 94 HIS A CA 1
ATOM 777 C C . HIS A 1 94 ? 9.581 -1.220 -3.296 1.00 88.69 94 HIS A C 1
ATOM 779 O O . HIS A 1 94 ? 10.696 -0.700 -3.276 1.00 88.69 94 HIS A O 1
ATOM 785 N N . THR A 1 95 ? 9.390 -2.481 -3.690 1.00 86.81 95 THR A N 1
ATOM 786 C CA . THR A 1 95 ? 10.479 -3.326 -4.187 1.00 86.81 95 THR A CA 1
ATOM 787 C C . THR A 1 95 ? 11.148 -2.704 -5.402 1.00 86.81 95 THR A C 1
ATOM 789 O O . THR A 1 95 ? 12.371 -2.620 -5.443 1.00 86.81 95 THR A O 1
ATOM 792 N N . PHE A 1 96 ? 10.373 -2.241 -6.384 1.00 86.94 96 PHE A N 1
ATOM 793 C CA . PHE A 1 96 ? 10.923 -1.600 -7.573 1.00 86.94 96 PHE A CA 1
ATOM 794 C C . PHE A 1 96 ? 11.750 -0.362 -7.228 1.00 86.94 96 PHE A C 1
ATOM 796 O O . PHE A 1 96 ? 12.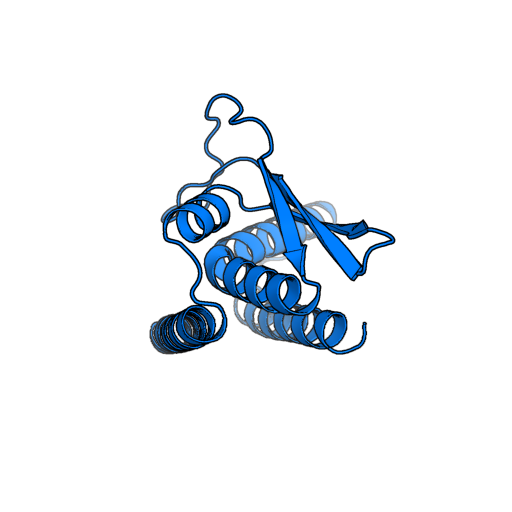868 -0.233 -7.722 1.00 86.94 96 PHE A O 1
ATOM 803 N N . LEU A 1 97 ? 11.250 0.518 -6.356 1.00 87.00 97 LEU A N 1
ATOM 804 C CA . LEU A 1 97 ? 11.989 1.701 -5.919 1.00 87.00 97 LEU A CA 1
ATOM 805 C C . LEU A 1 97 ? 13.273 1.335 -5.172 1.00 87.00 97 LEU A C 1
ATOM 807 O O . LEU A 1 97 ? 14.310 1.941 -5.432 1.00 87.00 97 LEU A O 1
ATOM 811 N N . HIS A 1 98 ? 13.218 0.337 -4.288 1.00 84.62 98 HIS A N 1
ATOM 812 C CA . HIS A 1 98 ? 14.389 -0.154 -3.571 1.00 84.62 98 HIS A CA 1
ATOM 813 C C . HIS A 1 98 ? 15.429 -0.711 -4.547 1.00 84.62 98 HIS A C 1
ATOM 815 O O . HIS A 1 98 ? 16.569 -0.261 -4.558 1.00 84.62 98 HIS A O 1
ATOM 821 N N . CYS A 1 99 ? 15.036 -1.634 -5.428 1.00 83.25 99 CYS A N 1
ATOM 822 C CA . CYS A 1 99 ? 15.921 -2.188 -6.449 1.00 83.25 99 CYS A CA 1
ATOM 823 C C . CYS A 1 99 ? 16.486 -1.094 -7.361 1.00 83.25 99 CYS A C 1
ATOM 825 O O . CYS A 1 99 ? 17.666 -1.135 -7.688 1.00 83.25 99 CYS A O 1
ATOM 827 N N . LYS A 1 100 ? 15.675 -0.103 -7.752 1.00 83.88 100 LYS A N 1
ATOM 828 C CA . LYS A 1 100 ? 16.126 1.042 -8.549 1.00 83.88 100 LYS A CA 1
ATOM 829 C C . LYS A 1 100 ? 17.185 1.847 -7.797 1.00 83.88 100 LYS A C 1
ATOM 831 O O . LYS A 1 100 ? 18.199 2.168 -8.402 1.00 83.88 100 LYS A O 1
ATOM 836 N N . LYS A 1 101 ? 16.979 2.147 -6.510 1.00 84.62 101 LYS A N 1
ATOM 837 C CA . LYS A 1 101 ? 17.947 2.864 -5.665 1.00 84.62 101 LYS A CA 1
ATOM 838 C C . LYS A 1 101 ? 19.261 2.093 -5.548 1.00 84.62 101 LYS A C 1
ATOM 840 O O . LYS A 1 101 ? 20.305 2.659 -5.839 1.00 84.62 101 LYS A O 1
ATOM 845 N N . GLU A 1 102 ? 19.196 0.804 -5.225 1.00 77.81 102 GLU A N 1
ATOM 846 C CA . GLU A 1 102 ? 20.376 -0.066 -5.143 1.00 77.81 102 GLU A CA 1
ATOM 847 C C . GLU A 1 102 ? 21.136 -0.110 -6.474 1.00 77.81 102 GLU A C 1
ATOM 849 O O . GLU A 1 102 ? 22.347 0.066 -6.506 1.00 77.81 102 GLU A O 1
ATOM 854 N N . TRP A 1 103 ? 20.429 -0.247 -7.599 1.00 72.25 103 TRP A N 1
ATOM 855 C CA . TRP A 1 103 ? 21.027 -0.178 -8.936 1.00 72.25 103 TRP A CA 1
ATOM 856 C C . TRP A 1 103 ? 21.694 1.166 -9.247 1.00 72.25 103 TRP A C 1
ATOM 858 O O . TRP A 1 103 ? 22.674 1.196 -9.990 1.00 72.25 103 TRP A O 1
ATOM 868 N N . MET A 1 104 ? 21.138 2.281 -8.767 1.00 74.38 104 MET A N 1
ATOM 869 C CA . MET A 1 104 ? 21.757 3.600 -8.942 1.00 74.38 104 MET A CA 1
ATOM 870 C C . MET A 1 104 ? 23.004 3.731 -8.069 1.00 74.38 104 MET A C 1
ATOM 872 O O . MET A 1 104 ? 24.035 4.161 -8.569 1.00 74.38 104 MET A O 1
ATOM 876 N N . ASN A 1 105 ? 22.941 3.281 -6.814 1.00 74.69 105 ASN A N 1
ATOM 877 C CA . ASN A 1 105 ? 24.079 3.284 -5.896 1.00 74.69 105 ASN A CA 1
ATOM 878 C C . ASN A 1 105 ? 25.237 2.426 -6.429 1.00 74.69 105 ASN A C 1
ATOM 880 O O . ASN A 1 105 ? 26.381 2.873 -6.432 1.00 74.69 105 ASN A O 1
ATOM 884 N N . LEU A 1 106 ? 24.934 1.226 -6.940 1.00 69.94 106 LEU A N 1
ATOM 885 C CA . LEU A 1 106 ? 25.918 0.320 -7.538 1.00 69.94 106 LEU A CA 1
ATOM 886 C C . LEU A 1 106 ? 26.543 0.898 -8.810 1.00 69.94 106 LEU A C 1
ATOM 888 O O . LEU A 1 106 ? 27.744 0.774 -8.999 1.00 69.94 106 LEU A O 1
ATOM 892 N N . ARG A 1 107 ? 25.770 1.584 -9.663 1.00 58.94 107 ARG A N 1
ATOM 893 C CA . ARG A 1 107 ? 26.322 2.260 -10.852 1.00 58.94 107 ARG A CA 1
ATOM 894 C C . ARG A 1 107 ? 27.305 3.376 -10.516 1.00 58.94 107 ARG A C 1
ATOM 896 O O . ARG A 1 107 ? 28.217 3.612 -11.296 1.00 58.94 107 ARG A O 1
ATOM 903 N N . VAL A 1 108 ? 27.123 4.042 -9.377 1.00 58.78 108 VAL A N 1
ATOM 904 C CA . VAL A 1 108 ? 28.077 5.042 -8.876 1.00 58.78 108 VAL A CA 1
ATOM 905 C C . VAL A 1 108 ? 29.354 4.377 -8.344 1.00 58.78 108 VAL A C 1
ATOM 907 O O . VAL A 1 108 ? 30.391 5.025 -8.293 1.00 58.78 108 VAL A O 1
ATOM 910 N N . THR A 1 109 ? 29.314 3.088 -7.987 1.00 51.28 109 THR A N 1
ATOM 911 C CA . THR A 1 109 ? 30.443 2.392 -7.352 1.00 51.28 109 THR A CA 1
ATOM 912 C C . THR A 1 109 ? 31.160 1.365 -8.230 1.00 51.28 109 THR A C 1
ATOM 914 O O . THR A 1 109 ? 32.344 1.170 -8.003 1.00 51.28 109 THR A O 1
ATOM 917 N N . THR A 1 110 ? 30.538 0.713 -9.220 1.00 45.19 110 THR A N 1
ATOM 918 C CA . THR A 1 110 ? 31.220 -0.241 -10.126 1.00 45.19 110 THR A CA 1
ATOM 919 C C . THR A 1 110 ? 30.392 -0.604 -11.374 1.00 45.19 110 THR A C 1
ATOM 921 O O . THR A 1 110 ? 29.203 -0.920 -11.308 1.00 45.19 110 THR A O 1
ATOM 924 N N . PHE A 1 111 ? 31.058 -0.643 -12.535 1.00 47.28 111 PHE A N 1
ATOM 925 C CA . PHE A 1 111 ? 30.614 -1.336 -13.753 1.00 47.28 111 PHE A CA 1
ATOM 926 C C . PHE A 1 111 ? 30.709 -2.858 -13.498 1.00 47.28 111 PHE A C 1
ATOM 928 O O . PHE A 1 111 ? 31.783 -3.440 -13.605 1.00 47.28 111 PHE A O 1
ATOM 935 N N . GLY A 1 112 ? 29.619 -3.515 -13.087 1.00 44.03 112 GLY A N 1
ATOM 936 C CA . GLY A 1 112 ? 29.653 -4.939 -12.718 1.00 44.03 112 GLY A CA 1
ATOM 937 C C . GLY A 1 112 ? 28.289 -5.617 -12.805 1.00 44.03 112 GLY A C 1
ATOM 938 O O . GLY A 1 112 ? 27.505 -5.627 -11.858 1.00 44.03 112 GLY A O 1
ATOM 939 N N . SER A 1 113 ? 27.988 -6.158 -13.980 1.00 46.88 113 SER A N 1
ATOM 940 C CA . SER A 1 113 ? 26.737 -6.825 -14.340 1.00 46.88 113 SER A CA 1
ATOM 941 C C . SER A 1 113 ? 26.532 -8.162 -13.606 1.00 46.88 113 SER A C 1
ATOM 943 O O . SER A 1 113 ? 27.484 -8.856 -13.276 1.00 46.88 113 SER A O 1
ATOM 945 N N . PHE A 1 114 ? 25.266 -8.595 -13.515 1.00 42.81 114 PHE A N 1
ATOM 946 C CA . PHE A 1 114 ? 24.863 -10.013 -13.420 1.00 42.81 114 PHE A CA 1
ATOM 947 C C . PHE A 1 114 ? 24.877 -10.730 -12.045 1.00 42.81 114 PHE A C 1
ATOM 949 O O . PHE A 1 114 ? 25.348 -11.849 -11.923 1.00 42.81 114 PHE A O 1
ATOM 956 N N . GLN A 1 115 ? 24.218 -10.183 -11.011 1.00 44.00 115 GLN A N 1
ATOM 957 C CA . GLN A 1 115 ? 23.764 -11.007 -9.859 1.00 44.00 115 GLN A CA 1
ATOM 958 C C . GLN A 1 115 ? 22.496 -10.452 -9.164 1.00 44.00 115 GLN A C 1
ATOM 960 O O . GLN A 1 115 ? 22.361 -10.471 -7.943 1.00 44.00 115 GLN A O 1
ATOM 965 N N . LEU A 1 116 ? 21.535 -9.903 -9.921 1.00 48.97 116 LEU A N 1
ATOM 966 C CA . LEU A 1 116 ? 20.429 -9.101 -9.354 1.00 48.97 116 LEU A CA 1
ATOM 967 C C . LEU A 1 116 ? 19.079 -9.816 -9.176 1.00 48.97 116 LEU A C 1
ATOM 969 O O . LEU A 1 116 ? 18.206 -9.302 -8.470 1.00 48.97 116 LEU A O 1
ATOM 973 N N . ARG A 1 117 ? 18.890 -11.023 -9.732 1.00 45.03 117 ARG A N 1
ATOM 974 C CA . ARG A 1 117 ? 17.603 -11.744 -9.599 1.00 45.03 117 ARG A CA 1
ATOM 975 C C . ARG A 1 117 ? 17.427 -12.480 -8.266 1.00 45.03 117 ARG A C 1
ATOM 977 O O . ARG A 1 117 ? 16.303 -12.549 -7.784 1.00 45.03 117 ARG A O 1
ATOM 984 N N . LYS A 1 118 ? 18.498 -12.997 -7.646 1.00 37.59 118 LYS A N 1
ATOM 985 C CA . LYS A 1 118 ? 18.398 -13.772 -6.388 1.00 37.59 118 LYS A CA 1
ATOM 986 C C . LYS A 1 118 ? 18.444 -12.895 -5.126 1.00 37.59 118 LYS A C 1
ATOM 988 O O . LYS A 1 118 ? 17.672 -13.131 -4.202 1.00 37.59 118 LYS A O 1
ATOM 993 N N . ARG A 1 119 ? 19.257 -11.828 -5.109 1.00 43.09 119 ARG A N 1
ATOM 994 C CA . ARG A 1 119 ? 19.361 -10.906 -3.956 1.00 43.09 119 ARG A CA 1
ATOM 995 C C . ARG A 1 119 ? 18.081 -10.102 -3.698 1.00 43.09 119 ARG A C 1
ATOM 997 O O . ARG A 1 119 ? 17.713 -9.905 -2.545 1.00 43.09 119 ARG A O 1
ATOM 1004 N N . SER A 1 120 ? 17.352 -9.722 -4.749 1.00 47.84 120 SER A N 1
ATOM 1005 C CA . SER A 1 120 ? 16.118 -8.931 -4.614 1.00 47.84 120 SER A CA 1
ATOM 1006 C C . SER A 1 120 ? 15.018 -9.646 -3.815 1.00 47.84 120 SER A C 1
ATOM 1008 O O . SER A 1 120 ? 14.282 -8.994 -3.086 1.00 47.84 120 SER A O 1
ATOM 1010 N N . VAL A 1 121 ? 14.915 -10.980 -3.889 1.00 47.94 121 VAL A N 1
ATOM 1011 C CA . VAL A 1 121 ? 13.881 -11.744 -3.159 1.00 47.94 121 VAL A CA 1
ATOM 1012 C C . VAL A 1 121 ? 14.204 -11.864 -1.666 1.00 47.94 121 VAL A C 1
ATOM 1014 O O . VAL A 1 121 ? 13.308 -11.728 -0.836 1.00 47.94 121 VAL A O 1
ATOM 1017 N N . VAL A 1 122 ? 15.480 -12.051 -1.316 1.00 51.38 122 VAL A N 1
ATOM 1018 C CA . VAL A 1 122 ? 15.931 -12.123 0.085 1.00 51.38 122 VAL A CA 1
ATOM 1019 C C . VAL A 1 122 ? 15.769 -10.766 0.765 1.00 51.38 122 VAL A C 1
ATOM 1021 O O . VAL A 1 122 ? 15.228 -10.695 1.862 1.00 51.38 122 VAL A O 1
ATOM 1024 N N . ILE A 1 123 ? 16.127 -9.677 0.076 1.00 55.59 123 ILE A N 1
ATOM 1025 C CA . ILE A 1 123 ? 15.919 -8.312 0.575 1.00 55.59 123 ILE A CA 1
ATOM 1026 C C . ILE A 1 123 ? 14.419 -8.008 0.724 1.00 55.59 123 ILE A C 1
ATOM 1028 O O . ILE A 1 123 ? 14.023 -7.416 1.723 1.00 55.59 123 ILE A O 1
ATOM 1032 N N . MET A 1 124 ? 13.563 -8.464 -0.203 1.00 55.03 124 MET A N 1
ATOM 1033 C CA . MET A 1 124 ? 12.103 -8.340 -0.068 1.00 55.03 124 MET A CA 1
ATOM 1034 C C . MET A 1 124 ? 11.557 -9.053 1.170 1.00 55.03 124 MET A C 1
ATOM 1036 O O . MET A 1 124 ? 10.757 -8.465 1.894 1.00 55.03 124 MET A O 1
ATOM 1040 N N . MET A 1 125 ? 11.975 -10.298 1.425 1.00 53.94 125 MET A N 1
ATOM 1041 C CA . MET A 1 125 ? 11.563 -11.006 2.640 1.00 53.94 125 MET A CA 1
ATOM 1042 C C . MET A 1 125 ? 12.102 -10.306 3.880 1.00 53.94 125 MET A C 1
ATOM 1044 O O . MET A 1 125 ? 11.350 -10.132 4.826 1.00 53.94 125 MET A O 1
ATOM 1048 N N . HIS A 1 126 ? 13.342 -9.820 3.862 1.00 52.88 126 HIS A N 1
ATOM 1049 C CA . HIS A 1 126 ? 13.919 -9.117 5.004 1.00 52.88 126 HIS A CA 1
ATOM 1050 C C . HIS A 1 126 ? 13.219 -7.784 5.286 1.00 52.88 126 HIS A C 1
ATOM 1052 O O . HIS A 1 126 ? 13.013 -7.448 6.442 1.00 52.88 126 HIS A O 1
ATOM 1058 N N . HIS A 1 127 ? 12.784 -7.042 4.264 1.00 54.97 127 HIS A N 1
ATOM 1059 C CA . HIS A 1 127 ? 12.056 -5.784 4.450 1.00 54.97 127 HIS A CA 1
ATOM 1060 C C . HIS A 1 127 ? 10.606 -6.011 4.893 1.00 54.97 127 HIS A C 1
ATOM 1062 O O . HIS A 1 127 ? 10.100 -5.257 5.719 1.00 54.97 127 HIS A O 1
ATOM 1068 N N . ILE A 1 128 ? 9.949 -7.064 4.389 1.00 57.19 128 ILE A N 1
ATOM 1069 C CA . ILE A 1 128 ? 8.621 -7.488 4.855 1.00 57.19 128 ILE A CA 1
ATOM 1070 C C . ILE A 1 128 ? 8.707 -7.994 6.300 1.00 57.19 128 ILE A C 1
ATOM 1072 O O . ILE A 1 128 ? 7.909 -7.571 7.125 1.00 57.19 128 ILE A O 1
ATOM 1076 N N . ILE A 1 129 ? 9.701 -8.822 6.636 1.00 53.09 129 ILE A N 1
ATOM 1077 C CA . ILE A 1 129 ? 9.955 -9.297 8.004 1.00 53.09 129 ILE A CA 1
ATOM 1078 C C . ILE A 1 129 ? 10.311 -8.119 8.913 1.00 53.09 129 ILE A C 1
ATOM 1080 O O . ILE A 1 129 ? 9.757 -8.023 9.994 1.00 53.09 129 ILE A O 1
ATOM 1084 N N . ARG A 1 130 ? 11.150 -7.174 8.478 1.00 52.56 130 ARG A N 1
ATOM 1085 C CA . ARG A 1 130 ? 11.512 -5.990 9.271 1.00 52.56 130 ARG A CA 1
ATOM 1086 C C . ARG A 1 130 ? 10.326 -5.048 9.480 1.00 52.56 130 ARG A C 1
ATOM 1088 O O . ARG A 1 130 ? 10.194 -4.528 10.577 1.00 52.56 130 ARG A O 1
ATOM 1095 N N . LEU A 1 131 ? 9.433 -4.877 8.497 1.00 49.97 131 LEU A N 1
ATOM 1096 C CA . LEU A 1 131 ? 8.162 -4.165 8.698 1.00 49.97 131 LEU A CA 1
ATOM 1097 C C . LEU A 1 131 ? 7.232 -4.920 9.654 1.00 49.97 131 LEU A C 1
ATOM 1099 O O . LEU A 1 131 ? 6.635 -4.300 10.522 1.00 49.97 131 LEU A O 1
ATOM 1103 N N . ILE A 1 132 ? 7.116 -6.243 9.521 1.00 50.22 132 ILE A N 1
ATOM 1104 C CA . ILE A 1 132 ? 6.305 -7.071 10.425 1.00 50.22 132 ILE A CA 1
ATOM 1105 C C . ILE A 1 132 ? 6.857 -6.994 11.857 1.00 50.22 132 ILE A C 1
ATOM 1107 O O . ILE A 1 132 ? 6.080 -6.820 12.786 1.00 50.22 132 ILE A O 1
ATOM 1111 N N . VAL A 1 133 ? 8.176 -7.071 12.042 1.00 43.19 133 VAL A N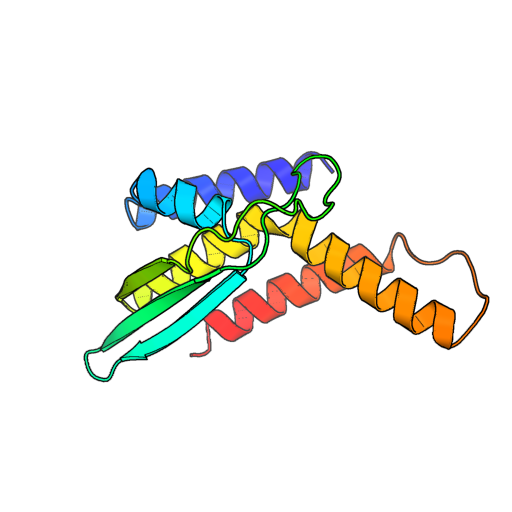 1
ATOM 1112 C CA . VAL A 1 133 ? 8.850 -7.021 13.350 1.00 43.19 133 VAL A CA 1
ATOM 1113 C C . VAL A 1 133 ? 8.759 -5.624 13.971 1.00 43.19 133 VAL A C 1
ATOM 1115 O O . VAL A 1 133 ? 8.387 -5.517 15.133 1.00 43.19 133 VAL A O 1
ATOM 1118 N N . LEU A 1 134 ? 8.994 -4.551 13.204 1.00 43.09 134 LEU A N 1
ATOM 1119 C CA . LEU A 1 134 ? 8.835 -3.170 13.689 1.00 43.09 134 LEU A CA 1
ATOM 1120 C C . LEU A 1 134 ? 7.380 -2.828 14.052 1.00 43.09 134 LEU A C 1
ATOM 1122 O O . LEU A 1 134 ? 7.157 -2.013 14.934 1.00 43.09 134 LEU A O 1
ATOM 1126 N N . LEU A 1 135 ? 6.391 -3.459 13.411 1.00 44.44 135 LEU A N 1
ATOM 1127 C CA . LEU A 1 135 ? 4.968 -3.263 13.722 1.00 44.44 135 LEU A CA 1
ATOM 1128 C C . LEU A 1 135 ? 4.446 -4.161 14.864 1.00 44.44 135 LEU A C 1
ATOM 1130 O O . LEU A 1 135 ? 3.325 -3.943 15.318 1.00 44.44 135 LEU A O 1
ATOM 1134 N N . ASN A 1 136 ? 5.211 -5.169 15.310 1.00 37.91 136 ASN A N 1
ATOM 1135 C CA . ASN A 1 136 ? 4.847 -6.061 16.426 1.00 37.91 136 ASN A CA 1
ATOM 1136 C C . ASN A 1 136 ? 5.589 -5.745 17.742 1.00 37.91 136 ASN A C 1
ATOM 1138 O O . ASN A 1 136 ? 5.214 -6.292 18.774 1.00 37.91 136 ASN A O 1
ATOM 1142 N N . LEU A 1 137 ? 6.616 -4.885 17.726 1.00 37.72 137 LEU A N 1
ATOM 1143 C CA . LEU A 1 137 ? 7.415 -4.495 18.904 1.00 37.72 137 LEU A CA 1
ATOM 1144 C C . LEU A 1 137 ? 7.173 -3.042 19.366 1.00 37.72 137 LEU A C 1
ATOM 1146 O O . LEU A 1 137 ? 7.986 -2.485 20.100 1.00 37.72 137 LEU A O 1
ATOM 1150 N N . SER A 1 138 ? 6.081 -2.400 18.946 1.00 37.66 138 SER A N 1
ATOM 1151 C CA . SER A 1 138 ? 5.695 -1.048 19.391 1.00 37.66 138 SER A CA 1
ATOM 1152 C C . SER A 1 138 ? 4.195 -0.950 19.596 1.00 37.66 138 SER A C 1
ATOM 1154 O O . SER A 1 138 ? 3.443 -1.340 18.670 1.00 37.66 138 SER A O 1
#

pLDDT: mean 77.29, std 17.92, range [37.59, 93.81]

Radius of gyration: 16.59 Å; chains: 1; bounding box: 46×35×39 Å